Protein AF-A0AB36IL04-F1 (afdb_monomer)

Nearest PDB structures (foldseek):
  5tph-assembly1_A  TM=8.483E-01  e=6.903E-01  synthetic construct
  5kph-assembly1_A  TM=5.852E-01  e=4.791E-01  synthetic construct
  8chv-assembly1_A  TM=4.696E-01  e=3.129E-01  Homo sapiens
  7ypo-assembly1_A  TM=4.098E-01  e=4.791E-01  Helicoverpa armigera nucleopolyhedrovirus
  5l33-assembly1_A  TM=8.804E-01  e=6.972E+00  synthetic construct

Secondary structure (DSSP, 8-state):
----------HHHHHHHHHHHHHHHHHHHT-S-SS-TT-PPEEEEEEEEEETTEEEEEEEEEETTEEEEEEEEEEPPTTS-GGGHHHHHHHTT-HHHHHSHHHHTTS-TT-TTBEEESS--TTS---SBHHHHHHHHTTS-EEE-TTGGGG-

Radius of gyration: 15.28 Å; Cα contacts (8 Å, |Δi|>4): 229; chains: 1; bounding box: 33×42×41 Å

pLDDT: mean 80.07, std 13.89, range [32.22, 96.56]

Organism: Corynebacterium glutamicum (NCBI:txid1718)

Structure (mmCIF, N/CA/C/O backbone):
data_AF-A0AB36IL04-F1
#
_entry.id   AF-A0AB36IL04-F1
#
loop_
_atom_site.group_PDB
_atom_site.id
_atom_site.type_symbol
_atom_site.label_atom_id
_atom_site.label_alt_id
_atom_site.label_comp_id
_atom_site.label_asym_id
_atom_site.label_entity_id
_atom_site.label_seq_id
_atom_site.pdbx_PDB_ins_code
_atom_site.Cartn_x
_atom_site.Cartn_y
_atom_site.Cartn_z
_atom_site.occupancy
_atom_site.B_iso_or_equiv
_atom_site.auth_seq_id
_atom_site.auth_comp_id
_atom_site.auth_asym_id
_atom_site.auth_atom_id
_atom_site.pdbx_PDB_model_num
ATOM 1 N N . MET A 1 1 ? -2.738 -13.188 -27.100 1.00 32.22 1 MET A N 1
ATOM 2 C CA . MET A 1 1 ? -1.488 -13.362 -26.338 1.00 32.22 1 MET A CA 1
ATOM 3 C C . MET A 1 1 ? -1.519 -12.354 -25.218 1.00 32.22 1 MET A C 1
ATOM 5 O O . MET A 1 1 ? -1.326 -11.173 -25.475 1.00 32.22 1 MET A O 1
ATOM 9 N N . THR A 1 2 ? -1.870 -12.794 -24.018 1.00 36.12 2 THR A N 1
ATOM 10 C CA . THR A 1 2 ? -1.593 -12.038 -22.800 1.00 36.12 2 THR A CA 1
ATOM 11 C C . THR A 1 2 ? -0.084 -12.093 -22.633 1.00 36.12 2 THR A C 1
ATOM 13 O O . THR A 1 2 ? 0.489 -13.176 -22.524 1.00 36.12 2 THR A O 1
ATOM 16 N N . TYR A 1 3 ? 0.566 -10.944 -22.779 1.00 37.44 3 TYR A N 1
ATOM 17 C CA . TYR A 1 3 ? 1.943 -10.790 -22.340 1.00 37.44 3 TYR A CA 1
ATOM 18 C C . TYR A 1 3 ? 1.962 -11.174 -20.853 1.00 37.44 3 TYR A C 1
ATOM 20 O O . TYR A 1 3 ? 1.038 -10.816 -20.130 1.00 37.44 3 TYR A O 1
ATOM 28 N N . LYS A 1 4 ? 2.908 -12.014 -20.444 1.00 43.72 4 LYS A N 1
ATOM 29 C CA . LYS A 1 4 ? 3.174 -12.292 -19.037 1.00 43.72 4 LYS A CA 1
ATOM 30 C C . LYS A 1 4 ? 4.564 -11.732 -18.819 1.00 43.72 4 LYS A C 1
ATOM 32 O O . LYS A 1 4 ? 5.515 -12.224 -19.420 1.00 43.72 4 LYS A O 1
ATOM 37 N N . ALA A 1 5 ? 4.645 -10.629 -18.098 1.00 51.03 5 ALA A N 1
ATOM 38 C CA . ALA A 1 5 ? 5.898 -10.023 -17.702 1.00 51.03 5 ALA A CA 1
ATOM 39 C C . ALA A 1 5 ? 6.806 -11.054 -16.997 1.00 51.03 5 ALA A C 1
ATOM 41 O O . ALA A 1 5 ? 6.493 -11.498 -15.898 1.00 51.03 5 ALA A O 1
ATOM 42 N N . ASP A 1 6 ? 7.927 -11.421 -17.626 1.00 53.38 6 ASP A N 1
ATOM 43 C CA . ASP A 1 6 ? 9.014 -12.246 -17.058 1.00 53.38 6 ASP A CA 1
ATOM 44 C C . ASP A 1 6 ? 9.964 -11.384 -16.191 1.00 53.38 6 ASP 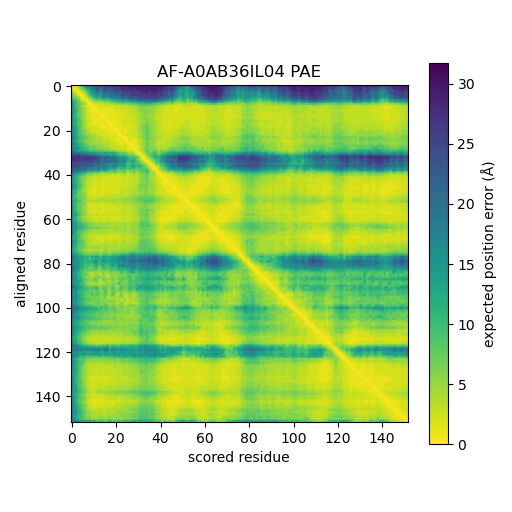A C 1
ATOM 46 O O . ASP A 1 6 ? 11.188 -11.493 -16.279 1.00 53.38 6 ASP A O 1
ATOM 50 N N . TYR A 1 7 ? 9.426 -10.458 -15.392 1.00 62.28 7 TYR A N 1
ATOM 51 C CA . TYR A 1 7 ? 10.239 -9.619 -14.503 1.00 62.28 7 TYR A CA 1
ATOM 52 C C . TYR A 1 7 ? 9.984 -10.018 -13.054 1.00 62.28 7 TYR A C 1
ATOM 54 O O . TYR A 1 7 ? 8.847 -9.960 -12.584 1.00 62.28 7 TYR A O 1
ATOM 62 N N . ASP A 1 8 ? 11.050 -10.414 -12.366 1.00 70.00 8 ASP A N 1
ATOM 63 C CA . ASP A 1 8 ? 11.056 -10.634 -10.924 1.00 70.00 8 ASP A CA 1
ATOM 64 C C . ASP A 1 8 ? 11.162 -9.266 -10.240 1.00 70.00 8 ASP A C 1
ATOM 66 O O . ASP A 1 8 ? 12.242 -8.677 -10.178 1.00 70.00 8 ASP A O 1
ATOM 70 N N . LEU A 1 9 ? 10.012 -8.703 -9.861 1.00 79.38 9 LEU A N 1
ATOM 71 C CA . LEU A 1 9 ? 9.941 -7.410 -9.187 1.00 79.38 9 LEU A CA 1
ATOM 72 C C . LEU A 1 9 ? 10.314 -7.574 -7.717 1.00 79.38 9 LEU A C 1
ATOM 74 O O . LEU A 1 9 ? 9.656 -8.308 -6.978 1.00 79.38 9 LEU A O 1
ATOM 78 N N . ASP A 1 10 ? 11.303 -6.810 -7.271 1.00 87.94 10 ASP A N 1
ATOM 79 C CA . ASP A 1 10 ? 11.614 -6.707 -5.851 1.00 87.94 10 ASP A CA 1
ATOM 80 C C . ASP A 1 10 ? 10.556 -5.836 -5.153 1.00 87.94 10 ASP A C 1
ATOM 82 O O . ASP A 1 10 ? 10.593 -4.600 -5.178 1.00 87.94 10 ASP A O 1
ATOM 86 N N . LEU A 1 11 ? 9.574 -6.498 -4.540 1.00 89.31 11 LEU A N 1
ATOM 87 C CA . LEU A 1 11 ? 8.455 -5.840 -3.868 1.00 89.31 11 LEU A CA 1
ATOM 88 C C . LEU A 1 11 ? 8.898 -4.987 -2.670 1.00 89.31 11 LEU A C 1
ATOM 90 O O . LEU A 1 11 ? 8.263 -3.971 -2.389 1.00 89.31 11 LEU A O 1
ATOM 94 N N . GLU A 1 12 ? 10.005 -5.324 -2.003 1.00 91.00 12 GLU A N 1
ATOM 95 C CA . GLU A 1 12 ? 10.547 -4.489 -0.926 1.00 91.00 12 GLU A CA 1
ATOM 96 C C . GLU A 1 12 ? 11.100 -3.174 -1.480 1.00 91.00 12 GLU A C 1
ATOM 98 O O . GLU A 1 12 ? 10.864 -2.107 -0.907 1.00 91.00 12 GLU A O 1
ATOM 103 N N . LYS A 1 13 ? 11.781 -3.213 -2.634 1.00 88.75 13 LYS A N 1
ATOM 104 C CA . LYS A 1 13 ? 12.205 -1.985 -3.324 1.00 88.75 13 LYS A CA 1
ATOM 105 C C . LYS A 1 13 ? 11.014 -1.143 -3.767 1.00 88.75 13 LYS A C 1
ATOM 107 O O . LYS A 1 13 ? 11.078 0.078 -3.636 1.00 88.75 13 LYS A O 1
ATOM 112 N N . VAL A 1 14 ? 9.941 -1.762 -4.264 1.00 88.25 14 VAL A N 1
ATOM 113 C CA . VAL A 1 14 ? 8.696 -1.051 -4.607 1.00 88.25 14 VAL A CA 1
ATOM 114 C C . VAL A 1 14 ? 8.147 -0.315 -3.386 1.00 88.25 14 VAL A C 1
ATOM 116 O O . VAL A 1 14 ? 7.897 0.887 -3.464 1.00 88.25 14 VAL A O 1
ATOM 119 N N . VAL A 1 15 ? 8.016 -1.009 -2.253 1.00 90.69 15 VAL A N 1
ATOM 120 C CA . VAL A 1 15 ? 7.541 -0.430 -0.986 1.00 90.69 15 VAL A CA 1
ATOM 121 C C . VAL A 1 15 ? 8.419 0.735 -0.561 1.00 90.69 15 VAL A C 1
ATOM 123 O O . VAL A 1 15 ? 7.909 1.824 -0.312 1.00 90.69 15 VAL A O 1
ATOM 126 N N . PHE A 1 16 ? 9.738 0.536 -0.539 1.00 89.75 16 PHE A N 1
ATOM 127 C CA . PHE A 1 16 ? 10.688 1.576 -0.161 1.00 89.75 16 PHE A CA 1
ATOM 128 C C . PHE A 1 16 ? 10.530 2.831 -1.028 1.00 89.75 16 PHE A C 1
ATOM 130 O O . PHE A 1 16 ? 10.466 3.940 -0.502 1.00 89.75 16 PHE A O 1
ATOM 137 N N . ARG A 1 17 ? 10.417 2.675 -2.354 1.00 86.44 17 ARG A N 1
ATOM 138 C CA . ARG A 1 17 ? 10.239 3.808 -3.274 1.00 86.44 17 ARG A CA 1
ATOM 139 C C . ARG A 1 17 ? 8.895 4.502 -3.118 1.00 86.44 17 ARG A C 1
ATOM 141 O O . ARG A 1 17 ? 8.858 5.728 -3.155 1.00 86.44 17 ARG A O 1
ATOM 148 N N . MET A 1 18 ? 7.818 3.744 -2.939 1.00 87.50 18 MET A N 1
ATOM 149 C CA . MET A 1 18 ? 6.491 4.321 -2.754 1.00 87.50 18 MET A CA 1
ATOM 150 C C . MET A 1 18 ? 6.427 5.159 -1.474 1.00 87.50 18 MET A C 1
ATOM 152 O O . MET A 1 18 ? 5.939 6.286 -1.510 1.00 87.50 18 MET A O 1
ATOM 156 N N . SER A 1 19 ? 6.992 4.654 -0.372 1.00 87.94 19 SER A N 1
ATOM 157 C CA . SER A 1 19 ? 7.073 5.396 0.889 1.00 87.94 19 SER A CA 1
ATOM 158 C C . SER A 1 19 ? 7.836 6.714 0.727 1.00 87.94 19 SER A C 1
ATOM 160 O O . SER A 1 19 ? 7.347 7.749 1.167 1.00 87.94 19 SER A O 1
ATOM 162 N N . GLN A 1 20 ? 8.977 6.707 0.020 1.00 87.44 20 GLN A N 1
ATOM 163 C CA . GLN A 1 20 ? 9.730 7.935 -0.271 1.00 87.44 20 GLN A CA 1
ATOM 164 C C . GLN A 1 20 ? 8.906 8.956 -1.069 1.00 87.44 20 GLN A C 1
ATOM 166 O O . GLN A 1 20 ? 8.946 10.144 -0.770 1.00 87.44 20 GLN A O 1
ATOM 171 N N . LEU A 1 21 ? 8.148 8.513 -2.077 1.00 84.94 21 LEU A N 1
ATOM 172 C CA . LEU A 1 21 ? 7.305 9.420 -2.860 1.00 84.94 21 LEU A CA 1
ATOM 173 C C . LEU A 1 21 ? 6.173 10.022 -2.029 1.00 84.94 21 LEU A C 1
ATOM 175 O O . LEU A 1 21 ? 5.865 11.200 -2.188 1.00 84.94 21 LEU A O 1
ATOM 179 N N . PHE A 1 22 ? 5.542 9.238 -1.155 1.00 85.50 22 PHE A N 1
ATOM 180 C CA . PHE A 1 22 ? 4.463 9.744 -0.311 1.00 85.50 22 PHE A CA 1
ATOM 181 C C . PHE A 1 22 ? 4.936 10.787 0.701 1.00 85.50 22 PHE A C 1
ATOM 183 O O . PHE A 1 22 ? 4.213 11.760 0.914 1.00 85.50 22 PHE A O 1
ATOM 190 N N . GLU A 1 23 ? 6.140 10.644 1.261 1.00 83.75 23 GLU A N 1
ATOM 191 C CA . GLU A 1 23 ? 6.735 11.661 2.140 1.00 83.75 23 GLU A CA 1
ATOM 192 C C . GLU A 1 23 ? 6.819 13.041 1.463 1.00 83.75 23 GLU A C 1
ATOM 194 O O . GLU A 1 23 ? 6.536 14.053 2.104 1.00 83.75 23 GLU A O 1
ATOM 199 N N . ASP A 1 24 ? 7.143 13.083 0.167 1.00 82.12 24 ASP A N 1
ATOM 200 C CA . ASP A 1 24 ? 7.245 14.326 -0.605 1.00 82.12 24 ASP A CA 1
ATOM 201 C C . ASP A 1 24 ? 5.882 14.824 -1.119 1.00 82.12 24 ASP A C 1
ATOM 203 O O . ASP A 1 24 ? 5.603 16.028 -1.124 1.00 82.12 24 ASP A O 1
ATOM 207 N N . LEU A 1 25 ? 5.019 13.907 -1.569 1.00 83.69 25 LEU A N 1
ATOM 208 C CA . LEU A 1 25 ? 3.770 14.247 -2.252 1.00 83.69 25 LEU A CA 1
ATOM 209 C C . LEU A 1 25 ? 2.644 14.626 -1.296 1.00 83.69 25 LEU A C 1
ATOM 211 O O . LEU A 1 25 ? 1.905 15.556 -1.600 1.00 83.69 25 LEU A O 1
ATOM 215 N N . ILE A 1 26 ? 2.510 13.970 -0.139 1.00 83.88 26 ILE A N 1
ATOM 216 C CA . ILE A 1 26 ? 1.437 14.285 0.820 1.00 83.88 26 ILE A CA 1
ATOM 217 C C . ILE A 1 26 ? 1.478 15.770 1.232 1.00 83.88 26 ILE A C 1
ATOM 219 O O . ILE A 1 26 ? 0.443 16.432 1.148 1.00 83.88 26 ILE A O 1
ATOM 223 N N . PRO A 1 27 ? 2.631 16.355 1.606 1.00 79.75 27 PRO A N 1
ATOM 224 C CA . PRO A 1 27 ? 2.716 17.788 1.871 1.00 79.75 27 PRO A CA 1
ATOM 225 C C . PRO A 1 27 ? 2.335 18.669 0.677 1.00 79.75 27 PRO A C 1
ATOM 227 O O . PRO A 1 27 ? 1.737 19.724 0.873 1.00 79.75 27 PRO A O 1
ATOM 230 N N . SER A 1 28 ? 2.716 18.271 -0.543 1.00 79.56 28 SER A N 1
ATOM 231 C CA . SER A 1 28 ? 2.528 19.049 -1.778 1.00 79.56 28 SER A CA 1
ATOM 232 C C . SER A 1 28 ? 1.071 19.053 -2.240 1.00 79.56 28 SER A C 1
ATOM 234 O O . SER A 1 28 ? 0.504 20.113 -2.511 1.00 79.56 28 SER A O 1
ATOM 236 N N . GLU A 1 29 ? 0.451 17.876 -2.284 1.00 79.81 29 GLU A N 1
ATOM 237 C CA . GLU A 1 29 ? -0.899 17.675 -2.814 1.00 79.81 29 GLU A CA 1
ATOM 238 C C . GLU A 1 29 ? -1.995 18.097 -1.824 1.00 79.81 29 GLU A C 1
ATOM 240 O O . GLU A 1 29 ? -3.125 18.343 -2.241 1.00 79.81 29 GLU A O 1
ATOM 245 N N . ASN A 1 30 ? -1.639 18.269 -0.543 1.00 73.00 30 ASN A N 1
ATOM 246 C CA . ASN A 1 30 ? -2.535 18.706 0.537 1.00 73.00 30 ASN A CA 1
ATOM 247 C C . ASN A 1 30 ? -2.095 20.060 1.150 1.00 73.00 30 ASN A C 1
ATOM 249 O O . ASN A 1 30 ? -2.401 20.406 2.294 1.00 73.00 30 ASN A O 1
ATOM 253 N N . ALA A 1 31 ? -1.311 20.857 0.405 1.00 65.56 31 ALA A N 1
ATOM 254 C CA . ALA A 1 31 ? -0.739 22.125 0.884 1.00 65.56 31 ALA A CA 1
ATOM 255 C C . ALA A 1 31 ? -1.757 23.281 0.986 1.00 65.56 31 ALA A C 1
ATOM 257 O O . ALA A 1 31 ? -1.503 24.293 1.665 1.00 65.56 31 ALA A O 1
ATOM 258 N N . PHE A 1 32 ? -2.872 23.186 0.257 1.00 56.06 32 PHE A N 1
ATOM 259 C CA . PHE A 1 32 ? -3.849 24.256 0.030 1.00 56.06 32 PHE A CA 1
ATOM 260 C C . PHE A 1 32 ? -5.153 23.974 0.780 1.00 56.06 32 PHE A C 1
ATOM 262 O O . PHE A 1 32 ? -6.184 23.720 0.172 1.00 56.06 32 PHE A O 1
ATOM 269 N N . ASP A 1 33 ? -5.095 23.983 2.107 1.00 54.50 33 ASP A N 1
ATOM 270 C CA . ASP A 1 33 ? -6.124 23.287 2.875 1.00 54.50 33 ASP A CA 1
ATOM 271 C C . ASP A 1 33 ? -7.484 24.021 3.031 1.00 54.50 33 ASP A C 1
ATOM 273 O O . ASP A 1 33 ? -7.550 25.247 3.204 1.00 54.50 33 ASP A O 1
ATOM 277 N N . TYR A 1 34 ? -8.551 23.210 2.967 1.00 51.44 34 TYR A N 1
ATOM 278 C CA . TYR A 1 34 ? -9.954 23.432 3.373 1.00 51.44 34 TYR A CA 1
ATOM 279 C C . TYR A 1 34 ? -10.211 22.854 4.795 1.00 51.44 34 TYR A C 1
ATOM 281 O O . TYR A 1 34 ? -11.182 23.227 5.456 1.00 51.44 34 TYR A O 1
ATOM 289 N N . TYR A 1 35 ? -9.320 21.979 5.272 1.00 52.84 35 TYR A N 1
ATOM 290 C CA . TYR A 1 35 ? -9.066 21.540 6.646 1.00 52.84 35 TYR A CA 1
ATOM 291 C C . TYR A 1 35 ? -7.842 22.292 7.223 1.00 52.84 35 TYR A C 1
ATOM 293 O O . TYR A 1 35 ? -7.384 23.281 6.650 1.00 52.84 35 TYR A O 1
ATOM 301 N N . ASP A 1 36 ? -7.379 21.955 8.425 1.00 57.38 36 ASP A N 1
ATOM 302 C CA . ASP A 1 36 ? -6.235 22.635 9.043 1.00 57.38 36 ASP A CA 1
ATOM 303 C C . ASP A 1 36 ? -4.923 21.956 8.614 1.00 57.38 36 ASP A C 1
ATOM 305 O O . ASP A 1 36 ? -4.764 20.751 8.814 1.00 57.38 36 ASP A O 1
ATOM 309 N N . LYS A 1 37 ? -3.935 22.733 8.130 1.00 60.03 37 LYS A N 1
ATOM 310 C CA . LYS A 1 37 ? -2.616 22.251 7.639 1.00 60.03 37 LYS A CA 1
ATOM 311 C C . LYS A 1 37 ? -1.804 21.447 8.670 1.00 60.03 37 LYS A C 1
ATOM 313 O O . LYS A 1 37 ? -0.676 21.043 8.401 1.00 60.03 37 LYS A O 1
ATOM 318 N N . SER A 1 38 ? -2.330 21.300 9.880 1.00 58.88 38 SER A N 1
ATOM 319 C CA . SER A 1 38 ? -1.788 20.515 10.978 1.00 58.88 38 SER A CA 1
ATOM 320 C C . SER A 1 38 ? -2.156 19.023 10.909 1.00 58.88 38 SER A C 1
ATOM 322 O O . SER A 1 38 ? -1.580 18.249 11.673 1.00 58.88 38 SER A O 1
ATOM 324 N N . THR A 1 39 ? -3.066 18.595 10.018 1.00 66.06 39 THR A N 1
ATOM 325 C CA . THR A 1 39 ? -3.589 17.213 9.987 1.00 66.06 39 THR A CA 1
ATOM 326 C C . THR A 1 39 ? -3.558 16.568 8.601 1.00 66.06 39 THR A C 1
ATOM 328 O O . THR A 1 39 ? -4.597 16.183 8.068 1.00 66.06 39 THR A O 1
ATOM 331 N N . TRP A 1 40 ? -2.372 16.421 8.011 1.00 78.88 40 TRP A N 1
ATOM 332 C CA . TRP A 1 40 ? -2.220 15.618 6.795 1.00 78.88 40 TRP A CA 1
ATOM 333 C C . TRP A 1 40 ? -2.448 14.126 7.064 1.00 78.88 40 TRP A C 1
ATOM 335 O O . TRP A 1 40 ? -2.116 13.646 8.155 1.00 78.88 40 TRP A O 1
ATOM 345 N N . PRO A 1 41 ? -2.981 13.380 6.083 1.00 83.38 41 PRO A N 1
ATOM 346 C CA . PRO A 1 41 ? -3.084 11.938 6.197 1.00 83.38 41 PRO A CA 1
ATOM 347 C C . PRO A 1 41 ? -1.688 11.314 6.229 1.00 83.38 41 PRO A C 1
ATOM 349 O O . PRO A 1 41 ? -0.769 11.762 5.546 1.00 83.38 41 PRO A O 1
ATOM 352 N N . THR A 1 42 ? -1.533 10.241 6.992 1.00 87.44 42 THR A N 1
ATOM 353 C CA . THR A 1 42 ? -0.371 9.355 6.885 1.00 87.44 42 THR A CA 1
ATOM 354 C C . THR A 1 42 ? -0.748 8.173 6.009 1.00 87.44 42 THR A C 1
ATOM 356 O O . THR A 1 42 ? -1.759 7.516 6.260 1.00 87.44 42 THR A O 1
ATOM 359 N N . LEU A 1 43 ? 0.052 7.913 4.974 1.00 89.56 43 LEU A N 1
ATOM 360 C CA . LEU A 1 43 ? -0.101 6.749 4.105 1.00 89.56 43 LEU A CA 1
ATOM 361 C C . LEU A 1 43 ? 1.017 5.756 4.403 1.00 89.56 43 LEU A C 1
ATOM 363 O O . LEU A 1 43 ? 2.187 6.038 4.151 1.00 89.56 43 LEU A O 1
ATOM 367 N N . THR A 1 44 ? 0.649 4.585 4.913 1.00 91.88 44 THR A N 1
ATOM 368 C CA . THR A 1 44 ? 1.598 3.518 5.245 1.00 91.88 44 THR A CA 1
ATOM 369 C C . THR A 1 44 ? 1.336 2.308 4.360 1.00 91.88 44 THR A C 1
ATOM 371 O O . THR A 1 44 ? 0.209 1.824 4.291 1.00 91.88 44 THR A O 1
ATOM 374 N N . MET A 1 45 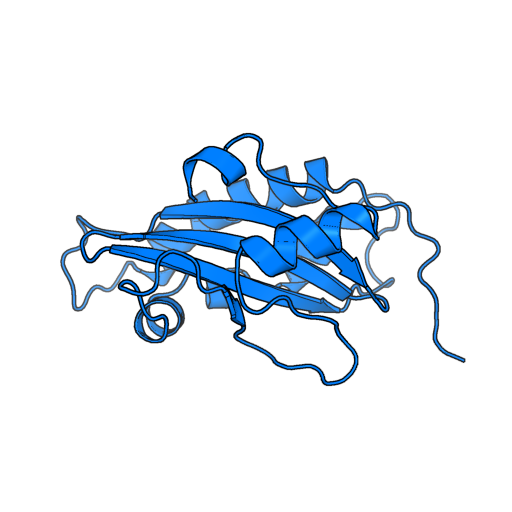? 2.364 1.790 3.686 1.00 93.44 45 MET A N 1
ATOM 375 C CA . MET A 1 45 ? 2.237 0.587 2.856 1.00 93.44 45 MET A CA 1
ATOM 376 C C . MET A 1 45 ? 1.755 -0.602 3.698 1.00 93.44 45 MET A C 1
ATOM 378 O O . MET A 1 45 ? 2.343 -0.913 4.730 1.00 93.44 45 MET A O 1
ATOM 382 N N . ALA A 1 46 ? 0.692 -1.267 3.245 1.00 95.69 46 ALA A N 1
ATOM 383 C CA . ALA A 1 46 ? 0.083 -2.418 3.907 1.00 95.69 46 ALA A CA 1
ATOM 384 C C . ALA A 1 46 ? 0.314 -3.716 3.129 1.00 95.69 46 ALA A C 1
ATOM 386 O O . ALA A 1 46 ? 0.633 -4.737 3.735 1.00 95.69 46 ALA A O 1
ATOM 387 N N . ALA A 1 47 ? 0.210 -3.667 1.800 1.00 95.94 47 ALA A N 1
ATOM 388 C CA . ALA A 1 47 ? 0.531 -4.796 0.937 1.00 95.94 47 ALA A CA 1
ATOM 389 C C . ALA A 1 47 ? 0.941 -4.350 -0.471 1.00 95.94 47 ALA A C 1
ATOM 391 O O . ALA A 1 47 ? 0.565 -3.266 -0.922 1.00 95.94 47 ALA A O 1
ATOM 392 N N . THR A 1 48 ? 1.683 -5.198 -1.184 1.00 93.94 48 THR A N 1
ATOM 393 C CA . THR A 1 48 ? 1.913 -5.046 -2.627 1.00 93.94 48 THR A CA 1
ATOM 394 C C . THR A 1 48 ? 2.127 -6.395 -3.310 1.00 93.94 48 THR A C 1
ATOM 396 O O . THR A 1 48 ? 2.738 -7.295 -2.733 1.00 93.94 48 THR A O 1
ATOM 399 N N . TRP A 1 49 ? 1.610 -6.554 -4.528 1.00 92.88 49 TRP A N 1
ATOM 400 C CA . TRP A 1 49 ? 1.789 -7.757 -5.345 1.00 92.88 49 TRP A CA 1
ATOM 401 C C . TRP A 1 49 ? 1.608 -7.462 -6.833 1.00 92.88 49 TRP A C 1
ATOM 403 O O . TRP A 1 49 ? 1.198 -6.372 -7.238 1.00 92.88 49 TRP A O 1
ATOM 413 N N . VAL A 1 50 ? 1.896 -8.467 -7.660 1.00 88.69 50 VAL A N 1
ATOM 414 C CA . VAL A 1 50 ? 1.727 -8.397 -9.112 1.00 88.69 50 VAL A CA 1
ATOM 415 C C . VAL A 1 50 ? 0.623 -9.347 -9.559 1.00 88.69 50 VAL A C 1
ATOM 417 O O . VAL A 1 50 ? 0.625 -10.525 -9.208 1.00 88.69 50 VAL A O 1
ATOM 420 N N . GLN A 1 51 ? -0.299 -8.851 -10.381 1.00 87.50 51 GLN A N 1
ATOM 421 C CA . GLN A 1 51 ? -1.322 -9.656 -11.048 1.00 87.50 51 GLN A CA 1
ATOM 422 C C . GLN A 1 51 ? -1.562 -9.121 -12.462 1.00 87.50 51 GLN A C 1
ATOM 424 O O . GLN A 1 51 ? -1.797 -7.931 -12.632 1.00 87.50 51 GLN A O 1
ATOM 429 N N . ASP A 1 52 ? -1.539 -9.997 -13.473 1.00 84.75 52 ASP A N 1
ATOM 430 C CA . ASP A 1 52 ? -1.856 -9.665 -14.874 1.00 84.75 52 ASP A CA 1
ATOM 431 C C . ASP A 1 52 ? -1.142 -8.399 -15.400 1.00 84.75 52 ASP A C 1
ATOM 433 O O . ASP A 1 52 ? -1.765 -7.483 -15.941 1.00 84.75 52 ASP A O 1
ATOM 437 N N . ASP A 1 53 ? 0.18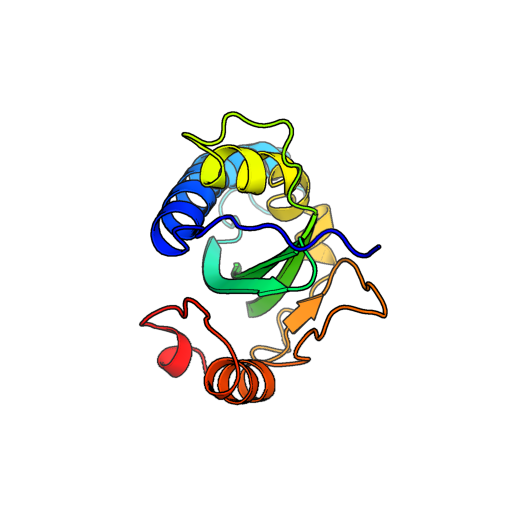1 -8.337 -15.212 1.00 80.69 53 ASP A N 1
ATOM 438 C CA . ASP A 1 53 ? 1.041 -7.182 -15.527 1.00 80.69 53 ASP A CA 1
ATOM 439 C C . ASP A 1 53 ? 0.653 -5.878 -14.799 1.00 80.69 53 ASP A C 1
ATOM 441 O O . ASP A 1 53 ? 1.061 -4.791 -15.210 1.00 80.69 53 ASP A O 1
ATOM 445 N N . CYS A 1 54 ? -0.134 -5.946 -13.728 1.00 84.06 54 CYS A N 1
ATOM 446 C CA . CYS A 1 54 ? -0.424 -4.818 -12.852 1.00 84.06 54 CYS A CA 1
ATOM 447 C C . CYS A 1 54 ? 0.342 -4.955 -11.540 1.00 84.06 54 CYS A C 1
ATOM 449 O O . CYS A 1 54 ? 0.415 -6.042 -10.974 1.00 84.06 54 CYS A O 1
ATOM 451 N N . LEU A 1 55 ? 0.866 -3.836 -11.051 1.00 87.75 55 LEU A N 1
ATOM 452 C CA . LEU A 1 55 ? 1.306 -3.682 -9.673 1.00 87.75 55 LEU A CA 1
ATOM 453 C C . LEU A 1 55 ? 0.101 -3.215 -8.857 1.00 87.75 55 LEU A C 1
ATOM 455 O O . LEU A 1 55 ? -0.479 -2.170 -9.167 1.00 87.75 55 LEU A O 1
ATOM 459 N N . LEU A 1 56 ? -0.283 -3.994 -7.853 1.00 90.88 56 LEU A N 1
ATOM 460 C CA . LEU A 1 56 ? -1.355 -3.681 -6.918 1.00 90.88 56 LEU A CA 1
ATOM 461 C C . LEU A 1 56 ? -0.729 -3.310 -5.583 1.00 90.88 56 LEU A C 1
ATOM 463 O O . LEU A 1 56 ? 0.177 -3.994 -5.119 1.00 90.88 56 LEU A O 1
ATOM 467 N N . ILE A 1 57 ? -1.221 -2.238 -4.973 1.00 91.75 57 ILE A N 1
ATOM 468 C CA . ILE A 1 57 ? -0.787 -1.777 -3.658 1.00 91.75 57 ILE A CA 1
ATOM 469 C C . ILE A 1 57 ? -1.999 -1.545 -2.771 1.00 91.75 57 ILE A C 1
ATOM 471 O O . ILE A 1 57 ? -3.040 -1.073 -3.235 1.00 91.75 57 ILE A O 1
ATOM 475 N N . VAL A 1 58 ? -1.833 -1.830 -1.486 1.00 93.31 58 VAL A N 1
ATOM 476 C CA . VAL A 1 58 ? -2.751 -1.421 -0.429 1.00 93.31 58 VAL A CA 1
ATOM 477 C C . VAL A 1 58 ? -1.970 -0.574 0.561 1.00 93.31 58 VAL A C 1
ATOM 479 O O . VAL A 1 58 ? -0.851 -0.931 0.934 1.00 93.31 58 VAL A O 1
ATOM 482 N N . PHE A 1 59 ? -2.552 0.534 1.000 1.00 92.25 59 PHE A N 1
ATOM 483 C CA . PHE A 1 59 ? -1.997 1.373 2.054 1.00 92.25 59 PHE A CA 1
ATOM 484 C C . PHE A 1 59 ? -3.033 1.628 3.146 1.00 92.25 59 PHE A C 1
ATOM 486 O O . PHE A 1 59 ? -4.226 1.768 2.867 1.00 92.25 59 PHE A O 1
ATOM 493 N N . ARG A 1 60 ? -2.561 1.681 4.392 1.00 93.62 60 ARG A N 1
ATOM 494 C CA . ARG A 1 60 ? -3.311 2.201 5.532 1.00 93.62 60 ARG A CA 1
ATOM 495 C C . ARG A 1 60 ? -3.295 3.721 5.452 1.00 93.62 60 ARG A C 1
ATOM 497 O O . ARG A 1 60 ? -2.239 4.321 5.254 1.00 93.62 60 ARG A O 1
ATOM 504 N N . VAL A 1 61 ? -4.470 4.314 5.585 1.00 90.62 61 VAL A N 1
ATOM 505 C CA . VAL A 1 61 ? -4.683 5.756 5.660 1.00 90.62 61 VAL A CA 1
ATOM 506 C C . VAL A 1 61 ? -5.004 6.088 7.105 1.00 90.62 61 VAL A C 1
ATOM 508 O O . VAL A 1 61 ? -5.971 5.556 7.644 1.00 90.62 61 VAL A O 1
ATOM 511 N N . GLU A 1 62 ? -4.227 6.975 7.715 1.00 89.62 62 GLU A N 1
ATOM 512 C CA . GLU A 1 62 ? -4.492 7.497 9.057 1.00 89.62 62 GLU A CA 1
ATOM 513 C C . GLU A 1 62 ? -4.703 9.000 8.999 1.00 89.62 62 GLU A C 1
ATOM 515 O O . GLU A 1 62 ? -3.870 9.733 8.470 1.00 89.62 62 GLU A O 1
ATOM 520 N N . GLU A 1 63 ? -5.796 9.473 9.582 1.00 84.81 63 GLU A N 1
ATOM 521 C CA . GLU A 1 63 ? -6.109 10.892 9.670 1.00 84.81 63 GLU A CA 1
ATOM 522 C C . GLU A 1 63 ? -6.808 11.202 11.001 1.00 84.81 63 GLU A C 1
ATOM 524 O O . GLU A 1 63 ? -7.273 10.314 11.715 1.00 84.81 63 GLU A O 1
ATOM 529 N N . SER A 1 64 ? -6.962 12.485 11.332 1.00 82.00 64 SER A N 1
ATOM 530 C CA . SER A 1 64 ? -7.623 12.933 12.569 1.00 82.00 64 SER A CA 1
ATOM 531 C C . SER A 1 64 ? -9.050 12.391 12.758 1.00 82.00 64 SER A C 1
ATOM 533 O O . SER A 1 64 ? -9.547 12.307 13.883 1.00 82.00 64 SER A O 1
ATOM 535 N N . ARG A 1 65 ? -9.720 12.031 11.658 1.00 84.19 65 ARG A N 1
ATOM 536 C CA . ARG A 1 65 ? -11.110 11.558 11.625 1.00 84.19 65 ARG A CA 1
ATOM 537 C C . ARG A 1 65 ? -11.244 10.044 11.799 1.00 84.19 65 ARG A C 1
ATOM 539 O O . ARG A 1 65 ? -12.355 9.586 12.073 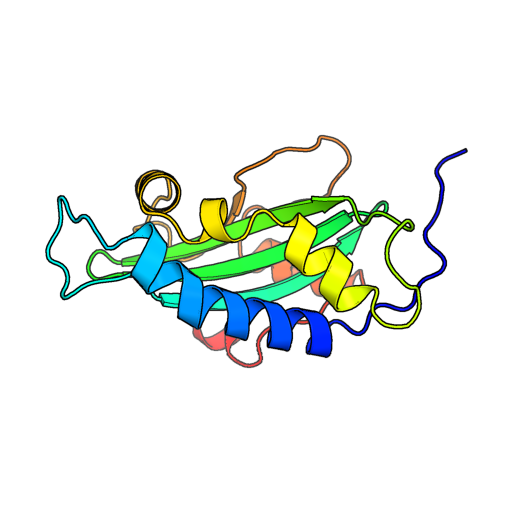1.00 84.19 65 ARG A O 1
ATOM 546 N N . GLY A 1 66 ? -10.159 9.289 11.636 1.00 87.75 66 GLY A N 1
ATOM 547 C CA . GLY A 1 66 ? -10.162 7.831 11.664 1.00 87.75 66 GLY A CA 1
ATOM 548 C C . GLY A 1 66 ? -9.124 7.228 10.725 1.00 87.75 66 GLY A C 1
ATOM 549 O O . GLY A 1 66 ? -8.237 7.914 10.217 1.00 87.75 66 GLY A O 1
ATOM 550 N N . GLU A 1 67 ? -9.266 5.932 10.488 1.00 90.81 67 GLU A N 1
ATOM 551 C CA . GLU A 1 67 ? -8.347 5.149 9.674 1.00 90.81 67 GLU A CA 1
ATOM 552 C C . GLU A 1 67 ? -9.103 4.131 8.823 1.00 90.81 67 GLU A C 1
ATOM 554 O O . GLU A 1 67 ? -10.205 3.705 9.170 1.00 90.81 67 GLU A O 1
ATOM 559 N N . THR A 1 68 ? -8.524 3.776 7.681 1.00 93.06 68 THR A N 1
ATOM 560 C CA . THR A 1 68 ? -9.048 2.758 6.760 1.00 93.06 68 THR A CA 1
ATOM 561 C C . THR A 1 68 ? -7.940 2.308 5.810 1.00 93.06 68 THR A C 1
ATOM 563 O O . THR A 1 68 ? -6.794 2.751 5.927 1.00 93.06 68 THR A O 1
ATOM 566 N N . PHE A 1 69 ? -8.271 1.463 4.837 1.00 93.31 69 PHE A N 1
ATOM 567 C CA . PHE A 1 69 ? -7.347 1.030 3.802 1.00 93.31 69 PHE A CA 1
ATOM 568 C C . PHE A 1 69 ? -7.803 1.456 2.420 1.00 93.31 69 PHE A C 1
ATOM 570 O O . PHE A 1 69 ? -8.990 1.566 2.110 1.00 93.31 69 PHE A O 1
ATOM 577 N N . VAL A 1 70 ? -6.830 1.645 1.544 1.00 90.44 70 VAL A N 1
ATOM 578 C CA . VAL A 1 70 ? -7.065 1.939 0.139 1.00 90.44 70 VAL A CA 1
ATOM 579 C C . VAL A 1 70 ? -6.251 1.002 -0.715 1.00 90.44 70 VAL A C 1
ATOM 581 O O . VAL A 1 70 ? -5.062 0.816 -0.476 1.00 90.44 70 VAL A O 1
ATOM 584 N N . GLY A 1 71 ? -6.893 0.500 -1.766 1.00 90.31 71 GLY A N 1
ATOM 585 C CA . GLY A 1 71 ? -6.243 -0.228 -2.838 1.00 90.31 71 GLY A CA 1
ATOM 586 C C . GLY A 1 71 ? -6.092 0.619 -4.103 1.00 90.31 71 GLY A C 1
ATOM 587 O O . GLY A 1 71 ? -7.011 1.334 -4.527 1.00 90.31 71 GLY A O 1
ATOM 588 N N . TYR A 1 72 ? -4.939 0.502 -4.751 1.00 88.19 72 TYR A N 1
ATOM 589 C CA . TYR A 1 72 ? -4.675 1.080 -6.064 1.00 88.19 72 TYR A CA 1
ATOM 5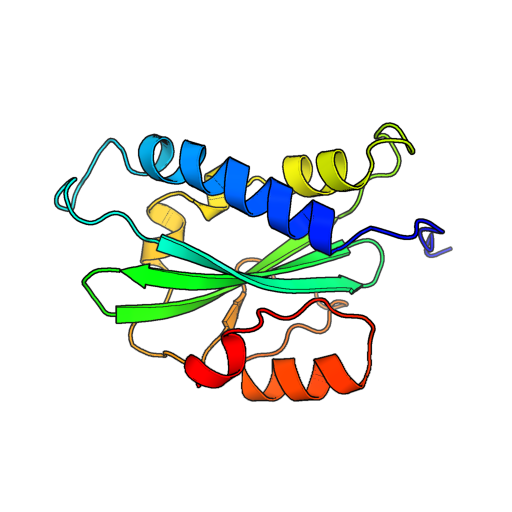90 C C . TYR A 1 72 ? -3.921 0.080 -6.938 1.00 88.19 72 TYR A C 1
ATOM 592 O O . TYR A 1 72 ? -3.180 -0.762 -6.438 1.00 88.19 72 TYR A O 1
ATOM 600 N N . PHE A 1 73 ? -4.087 0.176 -8.254 1.00 87.31 73 PHE A N 1
ATOM 601 C CA . PHE A 1 73 ? -3.281 -0.599 -9.189 1.00 87.31 73 PHE A CA 1
ATOM 602 C C . PHE A 1 73 ? -2.825 0.258 -10.363 1.00 87.31 73 PHE A C 1
ATOM 604 O O . PHE A 1 73 ? -3.530 1.174 -10.796 1.00 87.31 73 PHE A O 1
ATOM 611 N N . SER A 1 74 ? -1.662 -0.081 -10.913 1.00 81.38 74 SER A N 1
ATOM 612 C CA . SER A 1 74 ? -1.183 0.470 -12.178 1.00 81.38 74 SER A CA 1
ATOM 613 C C . SER A 1 74 ? -0.606 -0.626 -13.056 1.00 81.38 74 SER A C 1
ATOM 615 O O . SER A 1 74 ? -0.040 -1.604 -12.571 1.00 81.38 74 SER A O 1
ATOM 617 N N . ARG A 1 75 ? -0.752 -0.464 -14.370 1.00 80.62 75 ARG A N 1
ATOM 618 C CA . ARG A 1 75 ? -0.181 -1.397 -15.335 1.00 80.62 75 ARG A CA 1
ATOM 619 C C . ARG A 1 75 ? 1.324 -1.169 -15.432 1.00 80.62 75 ARG A C 1
ATOM 621 O O . ARG A 1 75 ? 1.770 -0.071 -15.756 1.00 80.62 75 ARG A O 1
ATOM 628 N N . ILE A 1 76 ? 2.094 -2.229 -15.242 1.00 76.38 76 ILE A N 1
ATOM 629 C CA . ILE A 1 76 ? 3.541 -2.224 -15.414 1.00 76.38 76 ILE A CA 1
ATOM 630 C C . ILE A 1 76 ? 3.835 -2.106 -16.911 1.00 76.38 76 ILE A C 1
ATOM 632 O O . ILE A 1 76 ? 3.401 -2.924 -17.726 1.00 76.38 76 ILE A O 1
ATOM 636 N N . SER A 1 77 ? 4.564 -1.058 -17.296 1.00 67.31 77 SER A N 1
ATOM 637 C CA . SER A 1 77 ? 4.974 -0.845 -18.683 1.00 67.31 77 SER A CA 1
ATOM 638 C C . SER A 1 77 ? 6.434 -1.270 -18.876 1.00 67.31 77 SER A C 1
ATOM 640 O O . SER A 1 77 ? 7.324 -0.627 -18.319 1.00 67.31 77 SER A O 1
ATOM 642 N N . PRO A 1 78 ? 6.720 -2.266 -19.738 1.00 55.50 78 PRO A N 1
ATOM 643 C CA . PRO A 1 78 ? 8.078 -2.746 -20.033 1.00 55.50 78 PRO A CA 1
ATOM 644 C C . PRO A 1 78 ? 9.018 -1.712 -20.656 1.00 55.50 78 PRO A C 1
ATOM 646 O O . PRO A 1 78 ? 10.174 -2.013 -20.927 1.00 55.50 78 PRO A O 1
ATOM 649 N N . ARG A 1 79 ? 8.508 -0.526 -21.015 1.00 58.47 79 ARG A N 1
ATOM 650 C CA . ARG A 1 79 ? 9.301 0.507 -21.696 1.00 58.47 79 ARG A CA 1
ATOM 651 C C . ARG A 1 79 ? 10.313 1.185 -20.773 1.00 58.47 79 ARG A C 1
ATOM 653 O O . ARG A 1 79 ? 11.145 1.940 -21.269 1.00 58.47 79 ARG A O 1
ATOM 660 N N . TYR A 1 80 ? 10.229 0.942 -19.469 1.00 57.22 80 TYR A N 1
ATOM 661 C CA . TYR A 1 80 ? 11.224 1.393 -18.508 1.00 57.22 80 TYR A CA 1
ATOM 662 C C . TYR A 1 80 ? 12.464 0.497 -18.525 1.00 57.22 80 TYR A C 1
ATOM 664 O O . TYR A 1 80 ? 12.398 -0.669 -18.908 1.00 57.22 80 TYR A O 1
ATOM 672 N N . ASN A 1 81 ? 13.607 1.075 -18.146 1.00 59.34 81 ASN A N 1
ATOM 673 C CA . ASN A 1 81 ? 14.882 0.369 -18.077 1.00 59.34 81 ASN A CA 1
ATOM 674 C C . ASN A 1 81 ? 14.710 -0.914 -17.234 1.00 59.34 81 ASN A C 1
ATOM 676 O O . ASN A 1 81 ? 14.333 -0.781 -16.069 1.00 59.34 81 ASN A O 1
ATOM 680 N N . PRO A 1 82 ? 14.970 -2.121 -17.777 1.00 60.12 82 PRO A N 1
ATOM 681 C CA . PRO A 1 82 ? 14.864 -3.368 -17.019 1.00 60.12 82 PRO A CA 1
ATOM 682 C C . PRO A 1 82 ? 15.727 -3.373 -15.748 1.00 60.12 82 PRO A C 1
ATOM 684 O O . PRO A 1 82 ? 15.375 -4.059 -14.797 1.00 60.12 82 PRO A O 1
ATOM 687 N N . ASP A 1 83 ? 16.784 -2.554 -15.684 1.00 61.47 83 ASP A N 1
ATOM 688 C CA . ASP A 1 83 ? 17.614 -2.384 -14.483 1.00 61.47 83 ASP A CA 1
ATOM 689 C C . ASP A 1 83 ? 16.935 -1.565 -13.360 1.00 61.47 83 ASP A C 1
ATOM 691 O O . ASP A 1 83 ? 17.509 -1.406 -12.283 1.00 61.47 83 ASP A O 1
ATOM 695 N N . ASN A 1 84 ? 15.760 -0.969 -13.605 1.00 69.00 84 ASN A N 1
ATOM 696 C CA . ASN A 1 84 ? 15.056 -0.101 -12.651 1.00 69.00 84 ASN A CA 1
ATOM 697 C C . ASN A 1 84 ? 13.525 -0.186 -12.803 1.00 69.00 84 ASN A C 1
ATOM 699 O O . ASN A 1 84 ? 12.808 0.821 -12.754 1.00 69.00 84 ASN A O 1
ATOM 703 N N . ILE A 1 85 ? 13.029 -1.390 -13.069 1.00 69.25 85 ILE A N 1
ATOM 704 C CA . ILE A 1 85 ? 11.621 -1.625 -13.379 1.00 69.25 85 ILE A CA 1
ATOM 705 C C . ILE A 1 85 ? 10.698 -1.329 -12.185 1.00 69.25 85 ILE A C 1
ATOM 707 O O . ILE A 1 85 ? 9.590 -0.843 -12.400 1.00 69.25 85 ILE A O 1
ATOM 711 N N . GLU A 1 86 ? 11.161 -1.505 -10.943 1.00 76.88 86 GLU A N 1
ATOM 712 C CA . GLU A 1 86 ? 10.420 -1.144 -9.726 1.00 76.88 86 GLU A CA 1
ATOM 713 C C . GLU A 1 86 ? 10.135 0.359 -9.672 1.00 76.88 86 GLU A C 1
ATOM 715 O O . GLU A 1 86 ? 9.021 0.780 -9.370 1.00 76.88 86 GLU A O 1
ATOM 720 N N . PHE A 1 87 ? 11.132 1.179 -10.013 1.00 71.25 87 PHE A N 1
ATOM 721 C CA . PHE A 1 87 ? 10.986 2.631 -10.037 1.00 71.25 87 PHE A CA 1
ATOM 722 C C . PHE A 1 87 ? 10.013 3.071 -11.130 1.00 71.25 87 PHE A C 1
ATOM 724 O O . PHE A 1 87 ? 9.108 3.857 -10.867 1.00 71.25 87 PHE A O 1
ATOM 731 N N . GLY A 1 88 ? 10.142 2.505 -12.334 1.00 66.94 88 GLY A N 1
ATOM 732 C CA . GLY A 1 88 ? 9.210 2.778 -13.427 1.00 66.94 88 GLY A CA 1
ATOM 733 C C . GLY A 1 88 ? 7.776 2.343 -13.112 1.00 66.94 88 GLY A C 1
ATOM 734 O O . GLY A 1 88 ? 6.831 3.041 -13.469 1.00 66.94 88 GLY A O 1
ATOM 735 N N . ALA A 1 89 ? 7.595 1.218 -12.416 1.00 71.12 89 ALA A N 1
ATOM 736 C CA . ALA A 1 89 ? 6.276 0.754 -11.993 1.00 71.12 89 ALA A CA 1
ATOM 737 C C . ALA A 1 89 ? 5.629 1.721 -10.990 1.00 71.12 89 ALA A C 1
ATOM 739 O O . ALA A 1 89 ? 4.450 2.038 -11.133 1.00 71.12 89 ALA A O 1
ATOM 740 N N . VAL A 1 90 ? 6.410 2.221 -10.028 1.00 72.38 90 VAL A N 1
ATOM 741 C CA . VAL A 1 90 ? 5.965 3.177 -9.007 1.00 72.38 90 VAL A CA 1
ATOM 742 C C . VAL A 1 90 ? 5.650 4.557 -9.605 1.00 72.38 90 VAL A C 1
ATOM 744 O O . VAL A 1 90 ? 4.591 5.112 -9.318 1.00 72.38 90 VAL A O 1
ATOM 747 N N . GLU A 1 91 ? 6.494 5.097 -10.492 1.00 70.31 91 GLU A N 1
ATOM 748 C CA . GLU A 1 91 ? 6.227 6.383 -11.167 1.00 70.31 91 GLU A CA 1
ATOM 749 C C . GLU A 1 91 ? 4.918 6.364 -11.972 1.00 70.31 91 GLU A C 1
ATOM 751 O O . GLU A 1 91 ? 4.196 7.359 -12.043 1.00 70.31 91 GLU A O 1
ATOM 756 N N . LEU A 1 92 ? 4.570 5.213 -12.552 1.00 67.06 92 LEU A N 1
ATOM 757 C CA . LEU A 1 92 ? 3.322 5.027 -13.292 1.00 67.06 92 LEU A CA 1
ATOM 758 C C . LEU A 1 92 ? 2.087 4.915 -12.390 1.00 67.06 92 LEU A C 1
ATOM 760 O O . LEU A 1 92 ? 0.970 4.822 -12.909 1.00 67.06 92 LEU A O 1
ATOM 764 N N . MET A 1 93 ? 2.233 4.900 -11.063 1.00 73.69 93 MET A N 1
ATOM 765 C CA . MET A 1 93 ? 1.086 4.806 -10.157 1.00 73.69 93 MET A CA 1
ATOM 766 C C . MET A 1 93 ? 0.320 6.123 -10.001 1.00 73.69 93 MET A C 1
ATOM 768 O O . MET A 1 93 ? -0.718 6.107 -9.349 1.00 73.69 93 MET A O 1
ATOM 772 N N . TYR A 1 94 ? 0.738 7.226 -10.643 1.00 74.50 94 TYR A N 1
ATOM 773 C CA . TYR A 1 94 ? 0.139 8.556 -10.428 1.00 74.50 94 TYR A CA 1
ATOM 774 C C . TYR A 1 94 ? 0.014 8.837 -8.920 1.00 74.50 94 TYR A C 1
ATOM 776 O O . TYR A 1 94 ? -1.076 9.068 -8.391 1.00 74.50 94 TYR A O 1
ATOM 784 N N . ALA A 1 95 ? 1.135 8.688 -8.205 1.00 72.81 95 ALA A N 1
ATOM 785 C CA . ALA A 1 95 ? 1.186 8.725 -6.744 1.00 72.81 95 ALA A CA 1
ATOM 786 C C . ALA A 1 95 ? 0.674 10.054 -6.160 1.00 72.81 95 ALA A C 1
ATOM 788 O O . ALA A 1 95 ? 0.115 10.061 -5.069 1.00 72.81 95 ALA A O 1
ATOM 789 N N . ASP A 1 96 ? 0.779 11.149 -6.913 1.00 70.06 96 ASP A N 1
ATOM 790 C CA . ASP A 1 96 ? 0.188 12.460 -6.622 1.00 70.06 96 ASP A CA 1
ATOM 791 C C . ASP A 1 96 ? -1.332 12.359 -6.448 1.00 70.06 96 ASP A C 1
ATOM 793 O O . ASP A 1 96 ? -1.915 12.803 -5.462 1.00 70.06 96 ASP A O 1
ATOM 797 N N . SER A 1 97 ? -1.981 11.642 -7.362 1.00 75.19 97 SER A N 1
ATOM 798 C CA . SER A 1 97 ? -3.419 11.430 -7.322 1.00 75.19 97 SE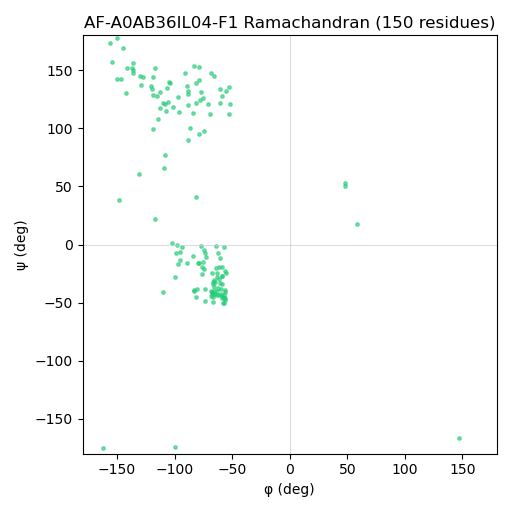R A CA 1
ATOM 799 C C . SER A 1 97 ? -3.842 10.567 -6.134 1.00 75.19 97 SER A C 1
ATOM 801 O O . SER A 1 97 ? -5.018 10.595 -5.772 1.00 75.19 97 SER A O 1
ATOM 803 N N . ILE A 1 98 ? -2.945 9.735 -5.602 1.00 77.50 98 ILE A N 1
ATOM 804 C CA . ILE A 1 98 ? -3.171 8.882 -4.428 1.00 77.50 98 ILE A CA 1
ATOM 805 C C . ILE A 1 98 ? -2.944 9.679 -3.134 1.00 77.50 98 ILE A C 1
ATOM 807 O O . ILE A 1 98 ? -3.702 9.522 -2.183 1.00 77.50 98 ILE A O 1
ATOM 811 N N . ALA A 1 99 ? -1.928 10.541 -3.120 1.00 76.31 99 ALA A N 1
ATOM 812 C CA . ALA A 1 99 ? -1.550 11.362 -1.978 1.00 76.31 99 ALA A CA 1
ATOM 813 C C . ALA A 1 99 ? -2.476 12.569 -1.741 1.00 76.31 99 ALA A C 1
ATOM 815 O O . ALA A 1 99 ? -2.461 13.106 -0.640 1.00 76.31 99 ALA A O 1
ATOM 816 N N . GLY A 1 100 ? -3.247 13.003 -2.745 1.00 74.44 100 GLY A N 1
ATOM 817 C CA . GLY A 1 100 ? -4.048 14.231 -2.681 1.00 74.44 100 GLY A CA 1
ATOM 818 C C . GLY A 1 100 ? -5.428 14.134 -2.007 1.00 74.44 100 GLY A C 1
ATOM 819 O O . GLY A 1 100 ? -6.112 13.107 -2.058 1.00 74.44 100 GLY A O 1
ATOM 820 N N . ASP A 1 101 ? -5.888 15.271 -1.479 1.00 68.25 101 ASP A N 1
ATOM 821 C CA . ASP A 1 101 ? -7.083 15.432 -0.634 1.00 68.25 101 ASP A CA 1
ATOM 822 C C . ASP A 1 101 ? -8.362 14.905 -1.288 1.00 68.25 101 ASP A C 1
ATOM 824 O O . ASP A 1 101 ? -9.166 14.221 -0.657 1.00 68.25 101 ASP A O 1
ATOM 828 N N . TRP A 1 102 ? -8.537 15.143 -2.592 1.00 72.12 102 TRP A N 1
ATOM 829 C CA . TRP A 1 102 ? -9.725 14.690 -3.329 1.00 72.12 102 TRP A CA 1
ATOM 830 C C . TRP A 1 102 ? -9.921 13.173 -3.284 1.00 72.12 102 TRP A C 1
ATOM 832 O O . TRP A 1 102 ? -11.034 12.665 -3.459 1.00 72.12 102 TRP A O 1
ATOM 842 N N . PHE A 1 103 ? -8.825 12.435 -3.129 1.00 73.25 103 PHE A N 1
ATOM 843 C CA . PHE A 1 103 ? -8.869 10.995 -3.016 1.00 73.25 103 PHE A CA 1
ATOM 844 C C . PHE A 1 103 ? -9.225 10.561 -1.585 1.00 73.25 103 PHE A C 1
ATOM 846 O O . PHE A 1 103 ? -10.132 9.745 -1.407 1.00 73.25 103 PHE A O 1
ATOM 853 N N . ILE A 1 104 ? -8.599 11.173 -0.582 1.00 74.62 104 ILE A N 1
ATOM 854 C CA . ILE A 1 104 ? -8.844 10.899 0.841 1.00 74.62 104 ILE A CA 1
ATOM 855 C C . ILE A 1 104 ? -10.270 11.292 1.262 1.00 74.62 104 ILE A C 1
ATOM 857 O O . ILE A 1 104 ? -10.905 10.590 2.042 1.00 74.62 104 ILE A O 1
ATOM 861 N N . GLU A 1 105 ? -10.865 12.329 0.672 1.00 73.75 105 GLU A N 1
ATOM 862 C CA . GLU A 1 105 ? -12.265 12.708 0.930 1.00 73.75 105 GLU A CA 1
ATOM 863 C C . GLU A 1 105 ? -13.296 11.628 0.560 1.00 73.75 105 GLU A C 1
ATOM 865 O O . GLU A 1 105 ? -14.443 11.679 1.009 1.00 73.75 105 GLU A O 1
ATOM 870 N N . LYS A 1 106 ? -12.925 10.660 -0.284 1.00 76.31 106 LYS A N 1
ATOM 871 C CA . LYS A 1 106 ? -13.851 9.653 -0.821 1.00 76.31 106 LYS A CA 1
ATOM 872 C C . LYS A 1 106 ? -13.813 8.319 -0.091 1.00 76.31 106 LYS A C 1
ATOM 874 O O . LYS A 1 106 ? -14.626 7.446 -0.411 1.00 76.31 106 LYS A O 1
ATOM 879 N N . VAL A 1 107 ? -12.877 8.137 0.836 1.00 81.19 107 VAL A N 1
ATOM 880 C CA . VAL A 1 107 ? -12.735 6.888 1.589 1.00 81.19 107 VAL A CA 1
ATOM 881 C C . VAL A 1 107 ? -13.562 6.950 2.872 1.00 81.19 107 VAL A C 1
ATOM 883 O O . VAL A 1 107 ? -13.766 8.018 3.449 1.00 81.19 107 VAL A O 1
ATOM 886 N N . ASP A 1 108 ? -14.089 5.807 3.312 1.00 84.56 108 ASP A N 1
ATOM 887 C CA . ASP A 1 108 ? -14.865 5.740 4.551 1.00 84.56 108 ASP A CA 1
ATOM 888 C C . ASP A 1 108 ? -13.921 5.481 5.726 1.00 84.56 108 ASP A C 1
ATOM 890 O O . ASP A 1 108 ? -13.663 4.342 6.104 1.00 84.56 108 ASP A O 1
ATOM 894 N N . LEU A 1 109 ? -13.427 6.562 6.331 1.00 84.44 109 LEU A N 1
ATOM 895 C CA . LEU A 1 109 ? -12.515 6.523 7.484 1.00 84.44 109 LEU A CA 1
ATOM 896 C C . LEU A 1 109 ? -13.130 5.896 8.755 1.00 84.44 109 LEU A C 1
ATOM 898 O O . LEU A 1 109 ? -12.468 5.821 9.787 1.00 84.44 109 LEU A O 1
ATOM 902 N N . LYS A 1 110 ? -14.406 5.484 8.724 1.00 83.88 110 LYS A N 1
ATOM 903 C CA . LYS A 1 110 ? -15.075 4.762 9.820 1.00 83.88 110 LYS A CA 1
ATOM 904 C C . LYS A 1 110 ? -15.203 3.263 9.556 1.00 83.88 110 LYS A C 1
ATOM 906 O O . LYS A 1 110 ? -15.763 2.555 10.393 1.00 83.88 110 LYS A O 1
ATOM 911 N N . ALA A 1 111 ? -14.694 2.784 8.423 1.00 87.75 111 ALA A N 1
ATOM 912 C CA . ALA A 1 111 ? -14.619 1.376 8.068 1.00 87.75 111 ALA A CA 1
ATOM 913 C C . ALA A 1 111 ? -13.150 0.911 8.133 1.00 87.75 111 ALA A C 1
ATOM 915 O O . ALA A 1 111 ? -12.512 0.768 7.088 1.00 87.75 111 ALA A O 1
ATOM 916 N N . PRO A 1 112 ? -12.593 0.680 9.340 1.00 89.81 112 PRO A N 1
ATOM 917 C CA . PRO A 1 112 ? -11.154 0.498 9.530 1.00 89.81 112 PRO A CA 1
ATOM 918 C C . PRO A 1 112 ? -10.589 -0.705 8.785 1.00 89.81 112 PRO A C 1
ATOM 920 O O . PRO A 1 112 ? -9.461 -0.632 8.336 1.00 89.81 112 PRO A O 1
ATOM 923 N N . GLN A 1 113 ? -11.380 -1.760 8.576 1.00 93.88 113 GLN A N 1
ATOM 924 C CA . GLN A 1 113 ? -10.920 -2.982 7.907 1.00 93.88 113 GLN A CA 1
ATOM 925 C C . GLN A 1 113 ? -11.216 -3.031 6.405 1.00 93.88 113 GLN A C 1
ATOM 927 O O . GLN A 1 113 ? -10.790 -3.958 5.722 1.00 93.88 113 GLN A O 1
ATOM 932 N N . LYS A 1 114 ? -11.952 -2.056 5.863 1.00 93.50 114 LYS A N 1
ATOM 933 C CA . LYS A 1 114 ? -12.358 -2.068 4.456 1.00 93.50 114 LYS A CA 1
ATOM 934 C C . LYS A 1 114 ? -11.232 -1.559 3.561 1.00 93.50 114 LYS A C 1
ATOM 936 O O . LYS A 1 114 ? -10.622 -0.539 3.864 1.00 93.50 114 LYS A O 1
ATOM 941 N N . ILE A 1 115 ? -11.033 -2.206 2.412 1.00 93.38 115 ILE A N 1
ATOM 942 C CA . ILE A 1 115 ? -10.139 -1.714 1.362 1.00 93.38 115 ILE A CA 1
ATOM 943 C C . ILE A 1 115 ? -10.959 -0.953 0.316 1.00 93.38 115 ILE A C 1
ATOM 945 O O . ILE A 1 115 ? -11.789 -1.498 -0.416 1.00 93.38 115 ILE A O 1
ATOM 949 N N . HIS A 1 116 ? -10.713 0.348 0.220 1.00 90.44 116 HIS A N 1
ATOM 950 C CA . HIS A 1 116 ? -11.337 1.224 -0.762 1.00 90.44 116 HIS A CA 1
ATOM 951 C C . HIS A 1 116 ? -10.546 1.214 -2.073 1.00 90.44 116 HIS A C 1
ATOM 953 O O . HIS A 1 116 ? -9.537 1.899 -2.206 1.00 90.44 116 HIS A O 1
ATOM 959 N N . TRP A 1 117 ? -11.007 0.456 -3.069 1.00 87.38 117 TRP A N 1
ATOM 960 C CA . TRP A 1 117 ? -10.377 0.423 -4.393 1.00 87.38 117 TRP A CA 1
ATOM 961 C C . TRP A 1 117 ? -10.817 1.601 -5.262 1.00 87.38 117 TRP A C 1
ATOM 963 O O . TRP A 1 117 ? -12.004 1.771 -5.548 1.00 87.38 117 TRP A O 1
ATOM 973 N N . ARG A 1 118 ? -9.857 2.411 -5.724 1.00 71.69 118 ARG A N 1
ATOM 974 C CA . ARG A 1 118 ? -10.153 3.584 -6.569 1.00 71.69 118 ARG A CA 1
ATOM 975 C C . ARG A 1 118 ? -10.545 3.212 -7.996 1.00 71.69 118 ARG A C 1
ATOM 977 O O . ARG A 1 118 ? -11.409 3.847 -8.595 1.00 71.69 118 ARG A O 1
ATOM 984 N N . ASN A 1 119 ? -9.886 2.195 -8.536 1.00 65.94 119 ASN A N 1
ATOM 985 C CA . ASN A 1 119 ? -10.082 1.719 -9.893 1.00 65.94 119 ASN A CA 1
ATOM 986 C C . ASN A 1 119 ? -10.538 0.264 -9.792 1.00 65.94 119 ASN A C 1
ATOM 988 O O . ASN A 1 119 ? -9.947 -0.513 -9.046 1.00 65.94 119 ASN A O 1
ATOM 992 N N . THR A 1 120 ? -11.578 -0.113 -10.532 1.00 58.50 120 THR A N 1
ATOM 993 C CA . THR A 1 120 ? -11.981 -1.516 -10.665 1.00 58.50 120 THR A CA 1
ATOM 994 C C . THR A 1 120 ? -11.623 -1.977 -12.068 1.00 58.50 120 THR A C 1
ATOM 996 O O . THR A 1 120 ? -12.055 -1.397 -13.063 1.00 58.50 120 THR A O 1
ATOM 999 N N . HIS A 1 121 ? -10.782 -3.001 -12.158 1.00 64.12 121 HIS A N 1
ATOM 1000 C CA . HIS A 1 121 ? -10.546 -3.716 -13.402 1.00 64.12 121 HIS A CA 1
ATOM 1001 C C . HIS A 1 121 ? -11.110 -5.113 -13.218 1.00 64.12 121 HIS A C 1
ATOM 1003 O O . HIS A 1 121 ? -10.647 -5.849 -12.357 1.00 64.12 121 HIS A O 1
ATOM 1009 N N . HIS A 1 122 ? -12.112 -5.482 -14.015 1.00 65.25 122 HIS A N 1
ATOM 1010 C CA . HIS A 1 122 ? -12.875 -6.722 -13.819 1.00 65.25 122 HIS A CA 1
ATOM 1011 C C . HIS A 1 122 ? -12.046 -8.016 -13.891 1.00 65.25 122 HIS A C 1
ATOM 1013 O O . HIS A 1 122 ? -12.566 -9.077 -13.567 1.00 65.25 122 HIS A O 1
ATOM 1019 N N . SER A 1 123 ? -10.792 -7.951 -14.346 1.00 75.81 123 SER A N 1
ATOM 1020 C CA . SER A 1 123 ? -9.879 -9.100 -14.363 1.00 75.81 123 SER A CA 1
ATOM 1021 C C . SER A 1 123 ? -8.958 -9.189 -13.146 1.00 75.81 123 SER A C 1
ATOM 1023 O O . SER A 1 123 ? -8.317 -10.218 -12.976 1.00 75.81 123 SER A O 1
ATOM 1025 N N . LEU A 1 124 ? -8.848 -8.131 -12.336 1.00 83.69 124 LEU A N 1
ATOM 1026 C CA . LEU A 1 124 ? -7.987 -8.127 -11.158 1.00 83.69 124 LEU A CA 1
ATOM 1027 C C . LEU A 1 124 ? -8.772 -8.633 -9.953 1.00 83.69 124 LEU A C 1
ATOM 1029 O O . LEU A 1 124 ? -9.923 -8.242 -9.756 1.00 83.69 124 LEU A O 1
ATOM 1033 N N . ASN A 1 125 ? -8.148 -9.495 -9.152 1.00 86.62 125 ASN A N 1
ATOM 1034 C CA . ASN A 1 125 ? -8.721 -9.913 -7.886 1.00 86.62 125 ASN A CA 1
ATOM 1035 C C . ASN A 1 125 ? -8.347 -8.855 -6.846 1.00 86.62 125 ASN A C 1
ATOM 1037 O O . ASN A 1 125 ? -7.169 -8.649 -6.557 1.00 86.62 125 ASN A O 1
ATOM 1041 N N . THR A 1 126 ? -9.351 -8.143 -6.349 1.00 90.75 126 THR A N 1
ATOM 1042 C CA . THR A 1 126 ? -9.187 -7.017 -5.429 1.00 90.75 126 THR A CA 1
ATOM 1043 C C . THR A 1 126 ? -9.906 -7.347 -4.122 1.00 90.75 126 THR A C 1
ATOM 1045 O O . THR A 1 126 ? -11.132 -7.199 -4.088 1.00 90.75 126 THR A O 1
ATOM 1048 N N . PRO A 1 127 ? -9.180 -7.791 -3.077 1.00 93.94 127 PRO A N 1
ATOM 1049 C CA . PRO A 1 127 ? -9.765 -8.102 -1.773 1.00 93.94 127 PRO A CA 1
ATOM 1050 C C . PRO A 1 127 ? -10.592 -6.938 -1.221 1.00 93.94 127 PRO A C 1
ATOM 1052 O O . PRO A 1 127 ? -10.163 -5.784 -1.306 1.00 93.94 127 PRO A O 1
ATOM 1055 N N . ALA A 1 128 ? -11.780 -7.209 -0.690 1.00 93.31 128 ALA A N 1
ATOM 1056 C CA . ALA A 1 128 ? -12.697 -6.175 -0.209 1.00 93.31 128 ALA A CA 1
ATOM 1057 C C . ALA A 1 128 ? -12.284 -5.589 1.152 1.00 93.31 128 ALA A C 1
ATOM 1059 O O . ALA A 1 128 ? -12.618 -4.439 1.462 1.00 93.31 128 ALA A O 1
ATOM 1060 N N . ASP A 1 129 ? -11.552 -6.363 1.947 1.00 94.94 129 ASP A N 1
ATOM 1061 C CA . ASP A 1 129 ? -11.101 -6.031 3.294 1.00 94.94 129 ASP A CA 1
ATOM 1062 C C . ASP A 1 129 ? -9.765 -6.722 3.629 1.00 94.94 129 ASP A C 1
ATOM 1064 O O . ASP A 1 129 ? -9.178 -7.427 2.802 1.00 94.94 129 ASP A O 1
ATOM 1068 N N . ILE A 1 130 ? -9.244 -6.452 4.829 1.00 95.50 130 ILE A N 1
ATOM 1069 C CA . ILE A 1 130 ? -7.968 -7.008 5.298 1.00 95.50 130 ILE A CA 1
ATOM 1070 C C . ILE A 1 130 ? -8.019 -8.524 5.506 1.00 95.50 130 ILE A C 1
ATOM 1072 O O . ILE A 1 130 ? -7.010 -9.187 5.279 1.00 95.50 130 ILE A O 1
ATOM 1076 N N . GLU A 1 131 ? -9.165 -9.085 5.894 1.00 94.69 131 GLU A N 1
ATOM 1077 C CA . GLU A 1 131 ? -9.305 -10.534 6.075 1.00 94.69 131 GLU A CA 1
ATOM 1078 C C . GLU A 1 131 ? -9.170 -11.247 4.722 1.00 94.69 131 GLU A C 1
ATOM 1080 O O . GLU A 1 131 ? -8.309 -12.114 4.568 1.00 94.69 131 GLU A O 1
ATOM 1085 N N . GLU A 1 132 ? -9.902 -10.788 3.701 1.00 95.62 132 GLU A N 1
ATOM 1086 C CA . GLU A 1 132 ? -9.772 -11.301 2.333 1.00 95.62 132 GLU A CA 1
ATOM 1087 C C . GLU A 1 132 ? -8.357 -11.092 1.761 1.00 95.62 132 GLU A C 1
ATOM 1089 O O . GLU A 1 132 ? -7.870 -11.912 0.980 1.00 95.62 132 GLU A O 1
ATOM 1094 N N . LEU A 1 133 ? -7.671 -10.001 2.129 1.00 95.31 133 LEU A N 1
ATOM 1095 C CA . LEU A 1 133 ? -6.298 -9.735 1.691 1.00 95.31 133 LEU A CA 1
ATOM 1096 C C . LEU A 1 133 ? -5.310 -10.747 2.279 1.00 95.31 133 LEU A C 1
ATOM 1098 O O . LEU A 1 133 ? -4.430 -11.221 1.561 1.00 95.31 133 LEU A O 1
ATOM 1102 N N . LEU A 1 134 ? -5.453 -11.076 3.564 1.00 94.62 134 LEU A N 1
ATOM 1103 C CA . LEU A 1 134 ? -4.617 -12.069 4.238 1.00 94.62 134 LEU A CA 1
ATOM 1104 C C . LEU A 1 134 ? -4.869 -13.475 3.699 1.00 94.62 134 LEU A C 1
ATOM 1106 O O . LEU A 1 134 ? -3.911 -14.210 3.452 1.00 94.62 134 LEU A O 1
ATOM 1110 N N . ASP A 1 135 ? -6.130 -13.829 3.455 1.00 94.31 135 ASP A N 1
ATOM 1111 C CA . ASP A 1 135 ? -6.479 -15.085 2.793 1.00 94.31 135 ASP A CA 1
ATOM 1112 C C . ASP A 1 135 ? -5.827 -15.163 1.409 1.00 94.31 135 ASP A C 1
ATOM 1114 O O . ASP A 1 135 ? -5.162 -16.151 1.091 1.00 94.31 135 ASP A O 1
ATOM 1118 N N . TYR A 1 136 ? -5.913 -14.088 0.620 1.00 93.06 136 TYR A N 1
ATOM 1119 C CA . TYR A 1 136 ? -5.314 -14.039 -0.711 1.00 93.06 136 TYR A CA 1
ATOM 1120 C C . TYR A 1 136 ? -3.778 -14.087 -0.685 1.00 93.06 136 TYR A C 1
ATOM 1122 O O . TYR A 1 136 ? -3.158 -14.702 -1.556 1.00 93.06 136 TYR A O 1
ATOM 1130 N N . ALA A 1 137 ? -3.142 -13.508 0.335 1.00 92.31 137 ALA A N 1
ATOM 1131 C CA . ALA A 1 137 ? -1.694 -13.576 0.517 1.00 92.31 137 ALA A CA 1
ATOM 1132 C C . ALA A 1 137 ? -1.178 -15.007 0.765 1.00 92.31 137 ALA A C 1
ATOM 1134 O O . ALA A 1 137 ? -0.006 -15.285 0.514 1.00 92.31 137 ALA A O 1
ATOM 1135 N N . ASN A 1 138 ? -2.037 -15.937 1.1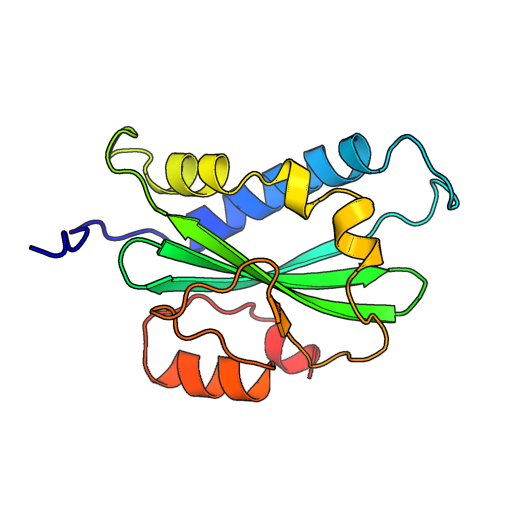98 1.00 91.44 138 ASN A N 1
ATOM 1136 C CA . ASN A 1 138 ? -1.684 -17.357 1.286 1.00 91.44 138 ASN A CA 1
ATOM 1137 C C . ASN A 1 138 ? -1.663 -18.057 -0.087 1.00 91.44 138 ASN A C 1
ATOM 1139 O O . ASN A 1 138 ? -1.132 -19.165 -0.202 1.00 91.44 138 ASN A O 1
ATOM 1143 N N . GLU A 1 139 ? -2.234 -17.441 -1.125 1.00 90.69 139 GLU A N 1
ATOM 1144 C CA . GLU A 1 139 ? -2.372 -18.028 -2.461 1.00 90.69 139 GLU A CA 1
ATOM 1145 C C . GLU A 1 139 ? -1.308 -17.543 -3.456 1.00 90.69 139 GLU A C 1
ATOM 1147 O O . GLU A 1 139 ? -0.969 -18.269 -4.396 1.00 90.69 139 GLU A O 1
ATOM 1152 N N . ILE A 1 140 ? -0.773 -1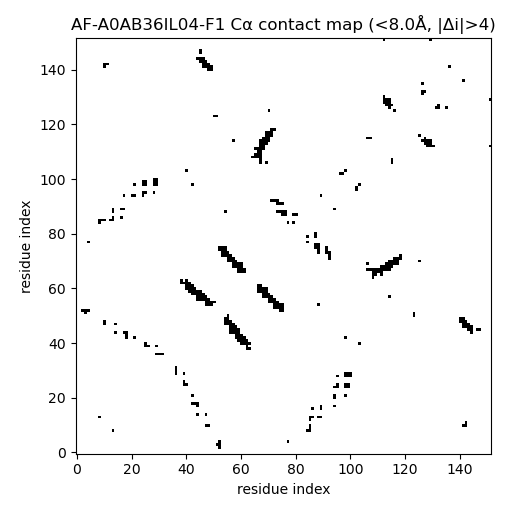6.330 -3.271 1.00 89.38 140 ILE A N 1
ATOM 1153 C CA . ILE A 1 140 ? 0.149 -15.688 -4.218 1.00 89.38 140 ILE A CA 1
ATOM 1154 C C . ILE A 1 140 ? 1.349 -15.020 -3.528 1.00 89.38 140 ILE A C 1
ATOM 1156 O O . ILE A 1 140 ? 1.252 -14.616 -2.371 1.00 89.38 140 ILE A O 1
ATOM 1160 N N . PRO A 1 141 ? 2.480 -14.826 -4.237 1.00 90.19 141 PRO A N 1
ATOM 1161 C CA . PRO A 1 141 ? 3.564 -13.986 -3.743 1.00 90.19 141 PRO A CA 1
ATOM 1162 C C . PRO A 1 141 ? 3.089 -12.546 -3.531 1.00 90.19 141 PRO A C 1
ATOM 1164 O O . PRO A 1 141 ? 2.633 -11.881 -4.463 1.00 90.19 141 PRO A O 1
ATOM 1167 N N . MET A 1 142 ? 3.229 -12.071 -2.301 1.00 92.94 142 MET A N 1
ATOM 1168 C CA . MET A 1 142 ? 2.819 -10.743 -1.869 1.00 92.94 142 MET A CA 1
ATOM 1169 C C . MET A 1 142 ? 3.793 -10.257 -0.801 1.00 92.94 142 MET A C 1
ATOM 1171 O O . MET A 1 142 ? 4.248 -11.033 0.038 1.00 92.94 142 MET A O 1
ATOM 1175 N N . TRP A 1 143 ? 4.106 -8.967 -0.821 1.00 95.44 143 TRP A N 1
ATOM 1176 C CA . TRP A 1 143 ? 4.705 -8.316 0.335 1.00 95.44 143 TRP A CA 1
ATOM 1177 C C . TRP A 1 143 ? 3.586 -7.815 1.244 1.00 95.44 143 TRP A C 1
ATOM 1179 O O . TRP A 1 143 ? 2.656 -7.163 0.765 1.00 95.44 143 TRP A O 1
ATOM 1189 N N . LEU A 1 144 ? 3.694 -8.097 2.540 1.00 96.56 144 LEU A N 1
ATOM 1190 C CA . LEU A 1 144 ? 2.787 -7.620 3.581 1.00 96.56 144 LEU A CA 1
ATOM 1191 C C . LEU A 1 144 ? 3.561 -6.775 4.589 1.00 96.56 144 LEU A C 1
ATOM 1193 O O . LEU A 1 144 ? 4.705 -7.089 4.929 1.00 96.56 144 LEU A O 1
ATOM 1197 N N . SER A 1 145 ? 2.915 -5.734 5.108 1.00 95.31 145 SER A N 1
ATOM 1198 C CA . SER A 1 145 ? 3.463 -4.965 6.219 1.00 95.31 145 SER A CA 1
ATOM 1199 C C . SER A 1 145 ? 3.648 -5.861 7.450 1.00 95.31 145 SER A C 1
ATOM 1201 O O . SER A 1 145 ? 2.703 -6.553 7.839 1.00 95.31 145 SER A O 1
ATOM 1203 N N . PRO A 1 146 ? 4.805 -5.801 8.135 1.00 93.19 146 PRO A N 1
ATOM 1204 C CA . PRO A 1 146 ? 5.008 -6.484 9.414 1.00 93.19 146 PRO A CA 1
ATOM 1205 C C . PRO A 1 146 ? 4.021 -6.055 10.510 1.00 93.19 146 PRO A C 1
ATOM 1207 O O . PRO A 1 146 ? 3.862 -6.753 11.509 1.00 93.19 146 PRO A O 1
ATOM 1210 N N . ASP A 1 147 ? 3.388 -4.893 10.344 1.00 92.81 147 ASP A N 1
ATOM 1211 C CA . ASP A 1 147 ? 2.431 -4.331 11.291 1.00 92.81 147 ASP A CA 1
ATOM 1212 C C . ASP A 1 147 ? 0.968 -4.608 10.909 1.00 92.81 147 ASP A C 1
ATOM 1214 O O . ASP A 1 147 ? 0.078 -4.227 11.664 1.00 92.81 147 ASP A O 1
ATOM 1218 N N . LEU A 1 148 ? 0.703 -5.295 9.788 1.00 91.25 148 LEU A N 1
ATOM 1219 C CA . LEU A 1 148 ? -0.654 -5.490 9.263 1.00 91.25 148 LEU A CA 1
ATOM 1220 C C . LEU A 1 148 ? -1.598 -6.158 10.272 1.00 91.25 148 LEU A C 1
ATOM 1222 O O . LEU A 1 148 ? -2.711 -5.684 10.471 1.00 91.25 148 LEU A O 1
ATOM 1226 N N . GLU A 1 149 ? -1.134 -7.194 10.975 1.00 88.38 149 GLU A N 1
ATOM 1227 C CA . GLU A 1 149 ? -1.924 -7.880 12.011 1.00 88.38 149 GLU A CA 1
ATOM 1228 C C . GLU A 1 149 ? -2.288 -6.972 13.196 1.00 88.38 149 GLU A C 1
ATOM 1230 O O . GLU A 1 149 ? -3.270 -7.221 13.887 1.00 88.38 149 GLU A O 1
ATOM 1235 N N . LYS A 1 150 ? -1.511 -5.912 13.457 1.00 89.38 150 LYS A N 1
ATOM 1236 C CA . LYS A 1 150 ? -1.801 -4.954 14.538 1.00 89.38 150 LYS A CA 1
ATOM 1237 C C . LYS A 1 150 ? -2.878 -3.947 14.146 1.00 89.38 150 LYS A C 1
ATOM 1239 O O . LYS A 1 150 ? -3.376 -3.240 15.019 1.00 89.38 150 LYS A O 1
ATOM 1244 N N . TRP A 1 151 ? -3.168 -3.833 12.853 1.00 87.44 151 TRP A N 1
ATOM 1245 C CA . TRP A 1 151 ? -4.172 -2.925 12.306 1.00 87.44 151 TRP A CA 1
ATOM 1246 C C . TRP A 1 151 ? -5.540 -3.597 12.126 1.00 87.44 151 TRP A C 1
ATOM 1248 O O . TRP A 1 151 ? -6.484 -2.922 11.720 1.00 87.44 151 TRP A O 1
ATOM 1258 N N . MET A 1 152 ? -5.650 -4.897 12.432 1.00 81.50 152 MET A N 1
ATOM 1259 C CA . MET A 1 152 ? -6.908 -5.656 12.477 1.00 81.50 152 MET A CA 1
ATOM 1260 C C . MET A 1 152 ? -7.660 -5.435 13.790 1.00 81.50 152 MET A C 1
ATOM 1262 O O . MET A 1 152 ? -8.878 -5.135 13.718 1.00 81.50 152 MET A O 1
#

Solvent-accessible surface area (backbone atoms only — not comparable to full-atom values): 8916 Å² total; per-residue (Å²): 131,83,80,74,74,92,66,90,70,58,56,66,59,34,50,55,52,48,52,57,48,45,68,60,30,31,60,62,52,46,64,82,60,94,66,65,87,87,58,71,66,46,77,42,76,36,35,36,38,73,57,95,51,20,45,38,40,30,28,37,40,39,41,92,85,37,33,21,30,36,32,49,72,27,72,53,63,84,88,39,58,82,94,46,43,48,59,46,40,52,66,59,49,50,56,58,67,66,42,15,51,82,47,60,74,73,51,63,39,87,40,52,56,37,36,47,60,80,70,87,53,97,86,60,91,73,53,61,25,56,68,51,40,56,58,48,49,77,76,47,81,56,47,66,35,94,58,47,80,79,67,110

Sequence (152 aa):
MTYKADYDLDL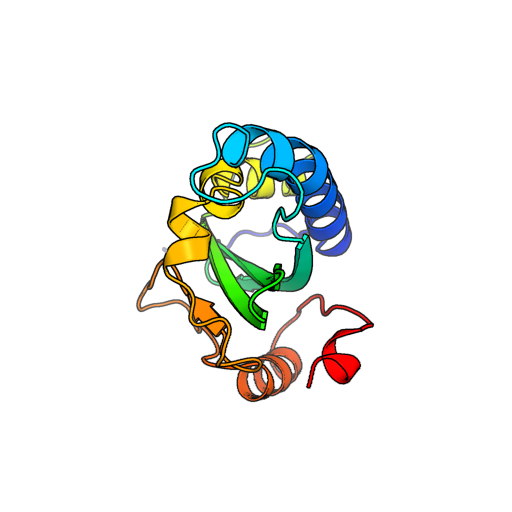EKVVFRMSQLFEDLIPSENAFDYYDKSTWPTLTMAATWVQDDCLLIVFRVEESRGETFVGYFSRISPRYNPDNIEFGAVELMYADSIAGDWFIEKVDLKAPQKIHWRNTHHSLNTPADIEELLDYANEIPMWLSPDLEKWM

Mean predicted aligned error: 6.94 Å

Foldseek 3Di:
DQDDDPADDPVVVLQVLLQVVLVVQLCVQCVPDPDDSVWTKDWHWFKWDDDSQKIKTKTWIDTPVAIAIEIFIFHQDPPDDSVPSSNSNSVRRPSNVVSHPVNVVPDDRVHQFAYHYPDDDPRDDDQGGLVSVVVVVVVDPMDGDPCNVVSD